Protein AF-A0A484Y6I0-F1 (afdb_monomer_lite)

Organism: Escherichia coli (NCBI:txid562)

Structure (mmCIF, N/CA/C/O backbone):
data_AF-A0A484Y6I0-F1
#
_entry.id   AF-A0A484Y6I0-F1
#
loop_
_atom_site.group_PDB
_atom_site.id
_atom_site.type_symbol
_atom_site.label_atom_id
_atom_site.label_alt_id
_atom_site.label_comp_id
_atom_site.label_asym_id
_atom_site.label_entity_id
_atom_site.label_seq_id
_atom_site.pdbx_PDB_ins_code
_atom_site.Cartn_x
_atom_site.Cartn_y
_atom_site.Cartn_z
_atom_site.occupancy
_atom_site.B_iso_or_equiv
_atom_site.auth_seq_id
_atom_site.auth_comp_id
_atom_site.auth_asym_id
_atom_site.auth_atom_id
_atom_site.pdbx_PDB_model_num
ATOM 1 N N . MET A 1 1 ? 14.048 34.803 -28.283 1.00 62.44 1 MET A N 1
ATOM 2 C CA . MET A 1 1 ? 13.050 33.739 -28.513 1.00 62.44 1 MET A CA 1
ATOM 3 C C . MET A 1 1 ? 13.494 32.531 -27.714 1.00 62.44 1 MET A C 1
ATOM 5 O O . MET A 1 1 ? 14.665 32.192 -27.847 1.00 62.44 1 MET A O 1
ATOM 9 N N . PRO A 1 2 ? 12.654 31.946 -26.847 1.00 67.56 2 PRO A N 1
ATOM 10 C CA . PRO A 1 2 ? 13.030 30.725 -26.149 1.00 67.56 2 PRO A CA 1
ATOM 11 C C . PRO A 1 2 ? 13.140 29.590 -27.173 1.00 67.56 2 PRO A C 1
ATOM 13 O O . PRO A 1 2 ? 12.281 29.477 -28.046 1.00 67.56 2 PRO A O 1
ATOM 16 N N . CYS A 1 3 ? 14.200 28.789 -27.093 1.00 72.06 3 CYS A N 1
ATOM 17 C CA . CYS A 1 3 ? 14.335 27.554 -27.857 1.00 72.06 3 CYS A CA 1
ATOM 18 C C . CYS A 1 3 ? 14.301 26.363 -26.896 1.00 72.06 3 CYS A C 1
ATOM 20 O O . CYS A 1 3 ? 14.936 26.380 -25.840 1.00 72.06 3 CYS A O 1
ATOM 22 N N . THR A 1 4 ? 13.530 25.344 -27.257 1.00 75.31 4 THR A N 1
ATOM 23 C CA . THR A 1 4 ? 13.465 24.082 -26.523 1.00 75.31 4 THR A CA 1
ATOM 24 C C . THR A 1 4 ? 14.716 23.276 -26.860 1.00 75.31 4 THR A C 1
ATOM 26 O O . THR A 1 4 ? 14.942 22.944 -28.020 1.00 75.31 4 THR A O 1
ATOM 29 N N . LEU A 1 5 ? 15.566 23.026 -25.862 1.00 79.12 5 LEU A N 1
ATOM 30 C CA . LEU A 1 5 ? 16.820 22.276 -26.029 1.00 79.12 5 LEU A CA 1
ATOM 31 C C . LEU A 1 5 ? 16.624 20.763 -25.899 1.00 79.12 5 LEU A C 1
ATOM 33 O O . LEU A 1 5 ? 17.369 19.999 -26.504 1.00 79.12 5 LEU A O 1
ATOM 37 N N . PHE A 1 6 ? 15.626 20.345 -25.121 1.00 70.81 6 PHE A N 1
ATOM 38 C CA . PHE A 1 6 ? 15.270 18.949 -24.913 1.00 70.81 6 PHE A CA 1
ATOM 39 C C . PHE A 1 6 ? 13.754 18.814 -24.881 1.00 70.81 6 PHE A C 1
ATOM 41 O O . PHE A 1 6 ? 13.066 19.596 -24.224 1.00 70.81 6 PHE A O 1
ATOM 48 N N . GLU A 1 7 ? 13.266 17.811 -25.590 1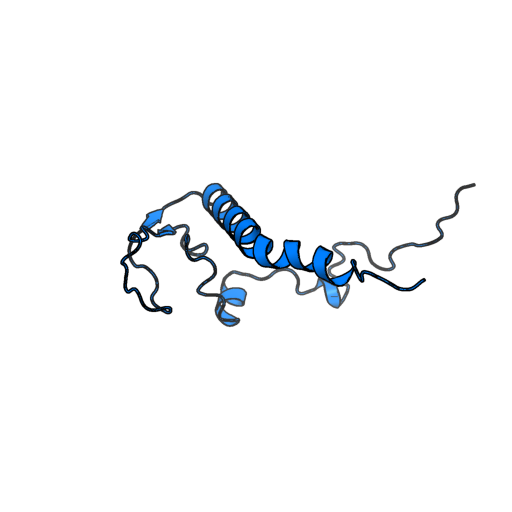.00 68.56 7 GLU A N 1
ATOM 49 C CA . GLU A 1 7 ? 11.868 17.422 -25.696 1.00 68.56 7 GLU A CA 1
ATOM 50 C C . GLU A 1 7 ? 11.816 15.909 -25.497 1.00 68.56 7 GLU A C 1
ATOM 52 O O . GLU A 1 7 ? 12.677 15.179 -25.995 1.00 68.56 7 GLU A O 1
ATOM 57 N N . THR A 1 8 ? 10.854 15.436 -24.712 1.00 67.75 8 THR A N 1
ATOM 58 C CA . THR A 1 8 ? 10.612 14.003 -24.553 1.00 67.75 8 THR A CA 1
ATOM 59 C C . THR A 1 8 ? 10.068 13.449 -25.864 1.00 67.75 8 THR A C 1
ATOM 61 O O . THR A 1 8 ? 9.071 13.950 -26.372 1.00 67.75 8 THR A O 1
ATOM 64 N N . ILE A 1 9 ? 10.734 12.425 -26.405 1.00 70.50 9 ILE A N 1
ATOM 65 C CA . ILE A 1 9 ? 10.387 11.815 -27.701 1.00 70.50 9 ILE A CA 1
ATOM 66 C C . ILE A 1 9 ? 8.988 11.185 -27.654 1.00 70.50 9 ILE A C 1
ATOM 68 O O . ILE A 1 9 ? 8.257 11.229 -28.639 1.00 70.50 9 ILE A O 1
ATOM 72 N N . THR A 1 10 ? 8.611 10.638 -26.501 1.00 68.56 10 THR A N 1
ATOM 73 C CA . THR A 1 10 ? 7.283 10.094 -26.222 1.00 68.56 10 THR A CA 1
ATOM 74 C C . THR A 1 10 ? 6.637 10.883 -25.090 1.00 68.56 10 THR A C 1
ATOM 76 O O . THR A 1 10 ? 7.304 11.339 -24.154 1.00 68.56 10 THR A O 1
ATOM 79 N N . LEU A 1 11 ? 5.329 11.103 -25.202 1.00 73.69 11 LEU A N 1
ATOM 80 C CA . LEU A 1 11 ? 4.543 11.723 -24.141 1.00 73.69 11 LEU A CA 1
ATOM 81 C C . LEU A 1 11 ? 4.411 10.737 -22.981 1.00 73.69 11 LEU A C 1
ATOM 83 O O . LEU A 1 11 ? 4.253 9.541 -23.195 1.00 73.69 11 LEU A O 1
ATOM 87 N N . PHE A 1 12 ? 4.445 11.243 -21.751 1.00 67.94 12 PHE A N 1
ATOM 88 C CA . PHE A 1 12 ? 4.052 10.450 -20.590 1.00 67.94 12 PHE A CA 1
ATOM 89 C C . PHE A 1 12 ? 2.609 9.962 -20.812 1.00 67.94 12 PHE A C 1
ATOM 91 O O . PHE A 1 12 ? 1.761 10.801 -21.121 1.00 67.94 12 PHE A O 1
ATOM 98 N N . ASP A 1 13 ? 2.357 8.652 -20.675 1.00 66.94 13 ASP A N 1
ATOM 99 C CA . ASP A 1 13 ? 1.068 7.977 -20.956 1.00 66.94 13 ASP A CA 1
ATOM 100 C C . ASP A 1 13 ? 0.787 7.637 -22.443 1.00 66.94 13 ASP A C 1
ATOM 102 O O . ASP A 1 13 ? -0.353 7.422 -22.858 1.00 66.94 13 ASP A O 1
ATOM 106 N N . ASP A 1 14 ? 1.824 7.580 -23.288 1.00 78.38 14 ASP A N 1
ATOM 107 C CA . ASP A 1 14 ? 1.695 7.072 -24.659 1.00 78.38 14 ASP A CA 1
ATOM 108 C C . ASP A 1 14 ? 1.660 5.531 -24.691 1.00 78.38 14 ASP A C 1
ATOM 110 O O . ASP A 1 14 ? 2.682 4.864 -24.837 1.00 78.38 14 ASP A O 1
ATOM 114 N N . PHE A 1 15 ? 0.458 4.954 -24.620 1.00 73.12 15 PHE A N 1
ATOM 115 C CA . PHE A 1 15 ? 0.220 3.504 -24.724 1.00 73.12 15 PHE A CA 1
ATOM 116 C C . PHE A 1 15 ? 0.752 2.853 -26.017 1.00 73.12 15 PHE A C 1
ATOM 118 O O . PHE A 1 15 ? 0.750 1.627 -26.125 1.00 73.12 15 PHE A O 1
ATOM 125 N N . SER A 1 16 ? 1.179 3.628 -27.024 1.00 79.12 16 SER A N 1
ATOM 126 C CA . SER A 1 16 ? 1.817 3.079 -28.226 1.00 79.12 16 SER A CA 1
ATOM 127 C C . SER A 1 16 ? 3.315 2.809 -28.053 1.00 79.12 16 SER A C 1
ATOM 129 O O . SER A 1 16 ? 3.874 2.043 -28.837 1.00 79.12 16 SER A O 1
ATOM 131 N N . ALA A 1 17 ? 3.954 3.365 -27.021 1.00 80.06 17 ALA A N 1
ATOM 132 C CA . ALA A 1 17 ? 5.356 3.111 -26.714 1.00 80.06 17 ALA A CA 1
ATOM 133 C C . ALA A 1 17 ? 5.538 1.749 -26.024 1.00 80.06 17 ALA A C 1
ATOM 135 O O . ALA A 1 17 ? 4.852 1.443 -25.049 1.00 80.06 17 ALA A O 1
ATOM 136 N N . ASP A 1 18 ? 6.483 0.939 -26.512 1.00 76.44 18 ASP A N 1
ATOM 137 C CA . ASP A 1 18 ? 6.730 -0.434 -26.036 1.00 76.44 18 ASP A CA 1
ATOM 138 C C . ASP A 1 18 ? 6.953 -0.528 -24.513 1.00 76.44 18 ASP A C 1
ATOM 140 O O . ASP A 1 18 ? 6.565 -1.512 -23.883 1.00 76.44 18 ASP A O 1
ATOM 144 N N . ASP A 1 19 ? 7.560 0.491 -23.903 1.00 77.25 19 ASP A N 1
ATOM 145 C CA . ASP A 1 19 ? 7.850 0.564 -22.467 1.00 77.25 19 ASP A CA 1
ATOM 146 C C . ASP A 1 19 ? 6.672 1.063 -21.609 1.00 77.25 19 ASP A C 1
ATOM 148 O O . ASP A 1 19 ? 6.713 0.920 -20.387 1.00 77.25 19 ASP A O 1
ATOM 152 N N . MET A 1 20 ? 5.606 1.587 -22.224 1.00 78.56 20 MET A N 1
ATOM 153 C CA . MET A 1 20 ? 4.399 2.089 -21.546 1.00 78.56 20 MET A CA 1
ATOM 154 C C . MET A 1 20 ? 3.154 1.206 -21.759 1.00 78.56 20 MET A C 1
ATOM 156 O O . MET A 1 20 ? 2.090 1.503 -21.226 1.00 78.56 20 MET A O 1
ATOM 160 N N . GLN A 1 21 ? 3.279 0.084 -22.478 1.00 75.31 21 GLN A N 1
ATOM 161 C CA . GLN A 1 21 ? 2.171 -0.839 -22.789 1.00 75.31 21 GLN A CA 1
ATOM 162 C C . GLN A 1 21 ? 1.758 -1.782 -21.646 1.00 75.31 21 GLN A C 1
ATOM 164 O O . GLN A 1 21 ? 0.672 -2.353 -21.692 1.00 75.31 21 GLN A O 1
ATOM 169 N N . TYR A 1 22 ? 2.613 -1.974 -20.639 1.00 71.81 22 TYR A N 1
ATOM 170 C CA . TYR A 1 22 ? 2.428 -2.996 -19.594 1.00 71.81 22 TYR A CA 1
ATOM 171 C C . TYR A 1 22 ? 2.425 -2.406 -18.175 1.00 71.81 22 TYR A C 1
ATOM 173 O O . TYR A 1 22 ? 2.784 -3.085 -17.214 1.00 7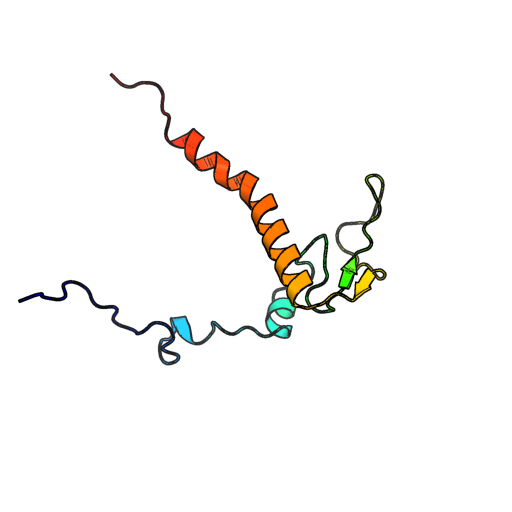1.81 22 TYR A O 1
ATOM 181 N N . GLY A 1 23 ? 2.074 -1.121 -18.042 1.00 68.94 23 GLY A N 1
ATOM 182 C CA . GLY A 1 23 ? 2.044 -0.425 -16.750 1.00 68.94 23 GLY A CA 1
ATOM 183 C C . GLY A 1 23 ? 0.857 -0.807 -15.861 1.00 68.94 23 GLY A C 1
ATOM 184 O O . GLY A 1 23 ? 0.977 -0.773 -14.635 1.00 68.94 23 GLY A O 1
ATOM 185 N N . ASP A 1 24 ? -0.257 -1.212 -16.471 1.00 74.69 24 ASP A N 1
ATOM 186 C CA . ASP A 1 24 ? -1.483 -1.574 -15.765 1.00 74.69 24 ASP A CA 1
ATOM 187 C C . ASP A 1 24 ? -1.468 -3.067 -15.419 1.00 74.69 24 ASP A C 1
ATOM 189 O O . ASP A 1 24 ? -1.676 -3.923 -16.276 1.00 74.69 24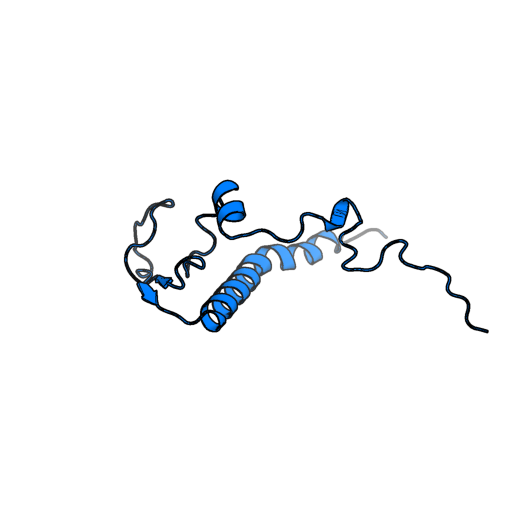 ASP A O 1
ATOM 193 N N . MET A 1 25 ? -1.205 -3.376 -14.150 1.00 82.12 25 MET A N 1
ATOM 194 C CA . MET A 1 25 ? -1.328 -4.726 -13.599 1.00 82.12 25 MET A CA 1
ATOM 195 C C . MET A 1 25 ? -2.640 -4.856 -12.830 1.00 82.12 25 MET A C 1
ATOM 197 O O . MET A 1 25 ? -2.955 -4.025 -11.970 1.00 82.12 25 MET A O 1
ATOM 201 N N . GLU A 1 26 ? -3.385 -5.923 -13.097 1.00 85.62 26 GLU A N 1
ATOM 202 C CA . GLU A 1 26 ? -4.555 -6.289 -12.307 1.00 85.62 26 GLU A CA 1
ATOM 203 C C . GLU A 1 26 ? -4.147 -7.110 -11.076 1.00 85.62 26 GLU A C 1
ATOM 205 O O . GLU A 1 26 ? -3.042 -7.642 -10.970 1.00 85.62 26 GLU A O 1
ATOM 210 N N . GLU A 1 27 ? -5.072 -7.261 -10.126 1.00 85.88 27 GLU A N 1
ATOM 211 C CA . GLU A 1 27 ? -4.883 -8.070 -8.915 1.00 85.88 27 GLU A CA 1
ATOM 212 C C . GLU A 1 27 ? -4.291 -9.461 -9.208 1.00 85.88 27 GLU A C 1
ATOM 214 O O . GLU A 1 27 ? -3.377 -9.921 -8.518 1.00 85.88 27 GLU A O 1
ATOM 219 N N . GLN A 1 28 ? -4.779 -10.111 -10.266 1.00 87.56 28 GLN A N 1
ATOM 220 C CA . GLN A 1 28 ? -4.355 -11.452 -10.649 1.00 87.56 28 GLN A CA 1
ATOM 221 C C . GLN A 1 28 ? -2.892 -11.507 -11.109 1.00 87.56 28 GLN A C 1
ATOM 223 O O . GLN A 1 28 ? -2.225 -12.519 -10.866 1.00 87.56 28 GLN A O 1
ATOM 228 N N . ASP A 1 29 ? -2.387 -10.433 -11.717 1.00 89.19 29 ASP A N 1
ATOM 229 C CA . ASP A 1 29 ? -1.000 -10.333 -12.165 1.00 89.19 29 ASP A CA 1
ATOM 230 C C . ASP A 1 29 ? -0.064 -10.293 -10.957 1.00 89.19 29 ASP A C 1
ATOM 232 O O . ASP A 1 29 ? 0.887 -11.073 -10.886 1.00 89.19 29 ASP A O 1
ATOM 236 N N . PHE A 1 30 ? -0.393 -9.496 -9.937 1.00 85.94 30 PHE A N 1
ATOM 237 C CA . PHE A 1 30 ? 0.373 -9.459 -8.688 1.00 85.94 30 PHE A CA 1
ATOM 238 C C . PHE A 1 30 ? 0.407 -10.826 -7.992 1.00 85.94 30 PHE A C 1
ATOM 240 O O . PHE A 1 30 ? 1.469 -11.284 -7.562 1.00 85.94 30 PHE A O 1
ATOM 247 N N . LEU A 1 31 ? -0.733 -11.521 -7.934 1.00 87.12 31 LEU A N 1
ATOM 248 C CA . LEU A 1 31 ? -0.797 -12.871 -7.371 1.00 87.12 31 LEU A CA 1
ATOM 249 C C . LEU A 1 31 ? 0.044 -13.868 -8.180 1.00 87.12 31 LEU A C 1
ATOM 251 O O . LEU A 1 31 ? 0.716 -14.716 -7.594 1.00 87.12 31 LEU A O 1
ATOM 255 N N . SER A 1 32 ? 0.050 -13.753 -9.511 1.00 88.75 32 SER A N 1
ATOM 256 C CA . SER A 1 32 ? 0.861 -14.607 -10.390 1.00 88.75 32 SER A CA 1
ATOM 257 C C . SER A 1 32 ? 2.369 -14.401 -10.195 1.00 88.75 32 SER A C 1
ATOM 259 O O . SER A 1 32 ? 3.140 -15.354 -10.304 1.00 88.75 32 SER A O 1
ATOM 261 N N . LEU A 1 33 ? 2.778 -13.185 -9.815 1.00 87.94 33 LEU A N 1
ATOM 262 C CA . LEU A 1 33 ? 4.151 -12.834 -9.438 1.00 87.94 33 LEU A CA 1
ATOM 263 C C . LEU A 1 33 ? 4.523 -13.300 -8.019 1.00 87.94 33 LEU A C 1
ATOM 265 O O . LEU A 1 33 ? 5.654 -13.096 -7.580 1.00 87.94 33 LEU A O 1
ATOM 269 N N . GLY A 1 34 ? 3.592 -13.927 -7.294 1.00 85.69 34 GLY A N 1
ATOM 270 C CA . GLY A 1 34 ? 3.801 -14.394 -5.925 1.00 85.69 34 GLY A CA 1
ATOM 271 C C . GLY A 1 34 ? 3.676 -13.296 -4.867 1.00 85.69 34 GLY A C 1
ATOM 272 O O . GLY A 1 34 ? 4.069 -13.513 -3.722 1.00 85.69 34 GLY A O 1
ATOM 273 N N . LEU A 1 35 ? 3.115 -12.132 -5.212 1.00 85.06 35 LEU A N 1
ATOM 274 C CA . LEU A 1 35 ? 2.932 -11.000 -4.297 1.00 85.06 35 LEU A CA 1
ATOM 275 C C . LEU A 1 35 ? 1.666 -11.160 -3.443 1.00 85.06 35 LEU A C 1
ATOM 277 O O . LEU A 1 35 ? 0.844 -10.261 -3.347 1.00 85.06 35 LEU A O 1
ATOM 281 N N . SER A 1 36 ? 1.498 -12.318 -2.808 1.00 83.12 36 SER A N 1
ATOM 282 C CA . SER A 1 36 ? 0.343 -12.602 -1.947 1.00 83.12 36 SER A CA 1
ATOM 283 C C . SER A 1 36 ? 0.482 -12.057 -0.520 1.00 83.12 36 SER A C 1
ATOM 285 O O . SER A 1 36 ? -0.515 -11.951 0.187 1.00 83.12 36 SER A O 1
ATOM 287 N N . ASP A 1 37 ? 1.706 -11.743 -0.085 1.00 82.62 37 ASP A N 1
ATOM 288 C CA . ASP A 1 37 ? 2.019 -11.197 1.242 1.00 82.62 37 ASP A CA 1
ATOM 289 C C . ASP A 1 37 ? 2.722 -9.841 1.095 1.00 82.62 37 ASP A C 1
ATOM 291 O O . ASP A 1 37 ? 3.936 -9.757 0.915 1.00 82.62 37 ASP A O 1
ATOM 295 N N . ILE A 1 38 ? 1.922 -8.773 1.065 1.00 87.12 38 ILE A N 1
ATOM 296 C CA . ILE A 1 38 ? 2.377 -7.410 0.737 1.00 87.12 38 ILE A CA 1
ATOM 297 C C . ILE A 1 38 ? 2.673 -6.591 1.998 1.00 87.12 38 ILE A C 1
ATOM 299 O O . ILE A 1 38 ? 3.526 -5.705 1.990 1.00 87.12 38 ILE A O 1
ATOM 303 N N . SER A 1 39 ? 1.945 -6.853 3.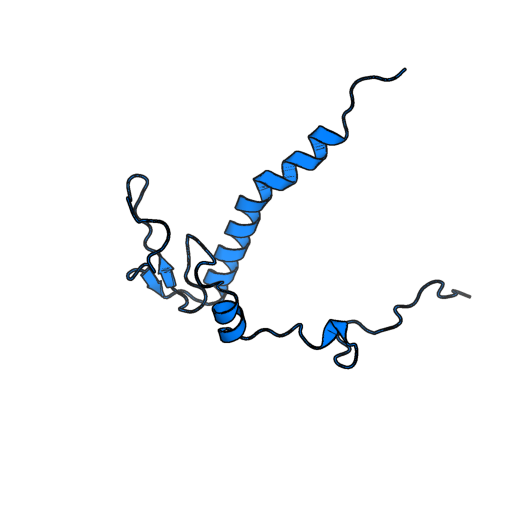080 1.00 89.00 39 SER A N 1
ATOM 304 C CA . SER A 1 39 ? 1.978 -6.058 4.302 1.00 89.00 39 SER A CA 1
ATOM 305 C C . SER A 1 39 ? 1.807 -6.958 5.506 1.00 89.00 39 SER A C 1
ATOM 307 O O . SER A 1 39 ? 0.913 -7.801 5.543 1.00 89.00 39 SER A O 1
ATOM 309 N N . ALA A 1 40 ? 2.588 -6.697 6.554 1.00 88.00 40 ALA A N 1
ATOM 310 C CA . ALA A 1 40 ? 2.406 -7.400 7.813 1.00 88.00 40 ALA A CA 1
ATOM 311 C C . ALA A 1 40 ? 1.093 -6.985 8.504 1.00 88.00 40 ALA A C 1
ATOM 313 O O . ALA A 1 40 ? 0.603 -7.689 9.382 1.00 88.00 40 ALA A O 1
ATOM 314 N N . LYS A 1 41 ? 0.517 -5.827 8.155 1.00 89.62 41 LYS A N 1
ATOM 315 C CA . LYS A 1 41 ? -0.594 -5.191 8.883 1.00 89.62 41 LYS A CA 1
ATOM 316 C C . LYS A 1 41 ? -1.950 -5.359 8.202 1.00 89.62 41 LYS A C 1
ATOM 318 O O . LYS A 1 41 ? -2.965 -5.392 8.904 1.00 89.62 41 LYS A O 1
ATOM 323 N N . VAL A 1 42 ? -1.988 -5.416 6.872 1.00 91.38 42 VAL A N 1
ATOM 324 C CA . VAL A 1 42 ? -3.229 -5.462 6.085 1.00 91.38 42 VAL A CA 1
ATOM 325 C C . VAL A 1 42 ? -3.141 -6.448 4.920 1.00 91.38 42 VAL A C 1
ATOM 327 O O . VAL A 1 42 ? -2.091 -6.633 4.319 1.00 91.38 42 VAL A O 1
ATOM 330 N N . ASP A 1 43 ? -4.281 -7.032 4.572 1.00 90.69 43 ASP A N 1
ATOM 331 C CA . ASP A 1 43 ? -4.541 -7.733 3.318 1.00 90.69 43 ASP A CA 1
ATOM 332 C C . ASP A 1 43 ? -5.178 -6.736 2.329 1.00 90.69 43 ASP A C 1
ATOM 334 O O . ASP A 1 43 ? -6.344 -6.357 2.525 1.00 90.69 43 ASP A O 1
ATOM 338 N N . PRO A 1 44 ? -4.450 -6.265 1.301 1.00 92.00 44 PRO A N 1
ATOM 339 C CA . PRO A 1 44 ? -4.980 -5.292 0.350 1.00 92.00 44 PRO A CA 1
ATOM 340 C C . PRO A 1 44 ? -6.021 -5.885 -0.603 1.00 92.00 44 PRO A C 1
ATOM 342 O O . PRO A 1 44 ? -6.932 -5.169 -1.012 1.00 92.00 44 PRO A O 1
ATOM 345 N N . TYR A 1 45 ? -5.942 -7.184 -0.895 1.00 90.88 45 TYR A N 1
ATOM 346 C CA . TYR A 1 45 ? -6.879 -7.885 -1.775 1.00 90.88 45 TYR A CA 1
ATOM 347 C C . TYR A 1 45 ? -8.250 -8.042 -1.120 1.00 90.88 45 TYR A C 1
ATOM 349 O O . TYR A 1 45 ? -9.300 -7.901 -1.744 1.00 90.88 45 TYR A O 1
ATOM 357 N N . ARG A 1 46 ? -8.258 -8.286 0.194 1.00 90.56 46 ARG A N 1
ATOM 358 C CA . ARG A 1 46 ? -9.494 -8.513 0.958 1.00 90.56 46 ARG A CA 1
ATOM 359 C C . ARG A 1 46 ? -9.976 -7.280 1.721 1.00 90.56 46 ARG A C 1
ATOM 361 O O . ARG A 1 46 ? -11.071 -7.317 2.288 1.00 90.56 46 ARG A O 1
ATOM 368 N N . LEU A 1 47 ? -9.188 -6.201 1.734 1.00 93.56 47 LEU A N 1
ATOM 369 C CA . LEU A 1 47 ? -9.392 -5.006 2.562 1.00 93.56 47 LEU A CA 1
ATOM 370 C C . LEU A 1 47 ? -9.599 -5.368 4.038 1.00 93.56 47 LEU A C 1
ATOM 372 O O . LEU A 1 47 ? -10.547 -4.921 4.693 1.00 93.56 47 LEU A O 1
ATOM 376 N N . ILE A 1 48 ? -8.713 -6.218 4.554 1.00 91.44 48 ILE A N 1
ATOM 377 C CA . ILE A 1 48 ? -8.741 -6.685 5.939 1.00 91.44 48 ILE A CA 1
ATOM 378 C C . ILE A 1 48 ? -7.512 -6.158 6.661 1.00 91.44 48 ILE A C 1
ATOM 380 O O . ILE A 1 48 ? -6.388 -6.361 6.227 1.00 91.44 48 ILE A O 1
ATOM 384 N N . LYS A 1 49 ? -7.711 -5.532 7.815 1.00 91.38 49 LYS A N 1
ATOM 385 C CA . LYS A 1 49 ? -6.634 -5.243 8.758 1.00 91.38 49 LYS A CA 1
ATOM 386 C C . LYS A 1 49 ? -6.475 -6.407 9.710 1.00 91.38 49 LYS A C 1
ATOM 388 O O . LYS A 1 49 ? -7.432 -6.780 10.394 1.00 91.38 49 LYS A O 1
ATOM 393 N N . TYR A 1 50 ? -5.279 -6.972 9.767 1.00 86.44 50 TYR A N 1
ATOM 394 C CA . TYR A 1 50 ? -5.014 -8.110 10.626 1.00 86.44 50 TYR A CA 1
ATOM 395 C C . TYR A 1 50 ? -5.101 -7.698 12.091 1.00 86.44 50 TYR A C 1
ATOM 397 O O . TYR A 1 50 ? -4.558 -6.673 12.514 1.00 86.44 50 TYR A O 1
ATOM 405 N N . HIS A 1 51 ? -5.766 -8.526 12.888 1.00 77.81 51 HIS A N 1
ATOM 406 C CA . HIS A 1 51 ? -5.684 -8.430 14.337 1.00 77.81 51 HIS A CA 1
ATOM 407 C C . HIS A 1 51 ? -4.373 -9.101 14.763 1.00 77.81 51 HIS A C 1
ATOM 409 O O . HIS A 1 51 ? -4.355 -10.256 15.183 1.00 77.81 51 HIS A O 1
ATOM 415 N N . PHE A 1 52 ? -3.2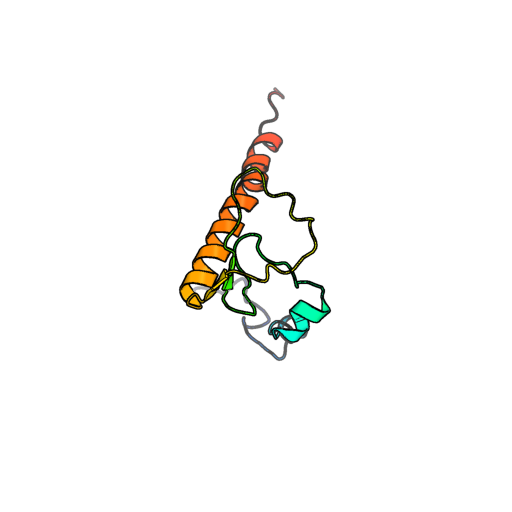51 -8.413 14.534 1.00 63.94 52 PHE A N 1
ATOM 416 C CA . PHE A 1 52 ? -1.924 -8.875 14.945 1.00 63.94 52 PHE A CA 1
ATOM 417 C C . PHE A 1 52 ? -1.961 -9.271 16.427 1.00 63.94 52 PHE A C 1
ATOM 419 O O . PHE A 1 52 ? -2.500 -8.497 17.227 1.00 63.94 52 PHE A O 1
ATOM 426 N N . PRO A 1 53 ? -1.373 -10.398 16.860 1.00 56.12 53 PRO A N 1
ATOM 427 C CA . PRO A 1 53 ? -1.163 -10.586 18.280 1.00 56.12 53 PRO A CA 1
ATOM 428 C C . PRO A 1 53 ? 0.108 -9.820 18.662 1.00 56.12 53 PRO A C 1
ATOM 430 O O . PRO A 1 53 ? 1.007 -9.621 17.846 1.00 56.12 53 PRO A O 1
ATOM 433 N N . GLY A 1 54 ? 0.158 -9.343 19.903 1.00 46.00 54 GLY A N 1
ATOM 434 C CA . GLY A 1 54 ? 1.303 -8.623 20.454 1.00 46.00 54 GLY A CA 1
ATOM 435 C C . GLY A 1 54 ? 2.617 -9.435 20.451 1.00 46.00 54 GLY A C 1
ATOM 436 O O . GLY A 1 54 ? 2.681 -10.515 19.863 1.00 46.00 54 GLY A O 1
ATOM 437 N N . PRO A 1 55 ? 3.668 -8.938 21.129 1.00 41.84 55 PRO A N 1
ATOM 438 C CA . PRO A 1 55 ? 5.089 -9.307 20.955 1.00 41.84 55 PRO A CA 1
ATOM 439 C C . PRO A 1 55 ? 5.499 -10.780 21.211 1.00 41.84 55 PRO A C 1
ATOM 441 O O . PRO A 1 55 ? 6.682 -11.091 21.282 1.00 41.84 55 PRO A O 1
ATOM 444 N N . ASN A 1 56 ? 4.552 -11.704 21.328 1.00 43.12 56 ASN A N 1
ATOM 445 C CA . ASN A 1 56 ? 4.730 -13.111 21.666 1.00 43.12 56 ASN A CA 1
ATOM 446 C C . ASN A 1 56 ? 3.922 -14.052 20.740 1.00 43.12 56 ASN A C 1
ATOM 448 O O . ASN A 1 56 ? 3.665 -15.202 21.089 1.00 43.12 56 ASN A O 1
ATOM 452 N N . SER A 1 57 ? 3.542 -13.586 19.545 1.00 49.50 57 SER A N 1
ATOM 453 C CA . SER A 1 57 ? 2.907 -14.419 18.519 1.00 49.50 57 SER A CA 1
ATOM 454 C C . SER A 1 57 ? 3.918 -15.235 17.712 1.00 49.50 57 SER A C 1
ATOM 456 O O . SER A 1 57 ? 4.644 -14.699 16.877 1.00 49.50 57 SER A O 1
ATOM 458 N N . THR A 1 58 ? 3.912 -16.552 17.892 1.00 49.78 58 THR A N 1
ATOM 459 C CA . THR A 1 58 ? 4.542 -17.518 16.984 1.00 49.78 58 THR A CA 1
ATOM 460 C C . THR A 1 58 ? 3.602 -17.812 15.813 1.00 49.78 58 THR A C 1
ATOM 462 O O . THR A 1 58 ? 2.997 -18.883 15.762 1.00 49.78 58 THR A O 1
ATOM 465 N N . TYR A 1 59 ? 3.422 -16.871 14.886 1.00 49.12 59 TYR A N 1
ATOM 466 C CA . TYR A 1 59 ? 2.792 -17.185 13.601 1.00 49.12 59 TYR A CA 1
ATOM 467 C C . TYR A 1 59 ? 3.875 -17.196 12.529 1.00 49.12 59 TYR A C 1
ATOM 469 O O . TYR A 1 59 ? 4.524 -16.186 12.271 1.00 49.12 59 TYR A O 1
ATOM 477 N N . GLY A 1 60 ? 4.138 -18.398 12.010 1.00 46.19 60 GLY A N 1
ATOM 478 C CA . GLY A 1 60 ? 5.143 -18.648 10.987 1.00 46.19 60 GLY A CA 1
ATOM 479 C C . GLY A 1 60 ? 4.866 -17.832 9.729 1.00 46.19 60 GLY A C 1
ATOM 480 O O . GLY A 1 60 ? 3.714 -17.567 9.393 1.00 46.19 60 GLY A O 1
ATOM 481 N N . ALA A 1 61 ? 5.949 -17.461 9.057 1.00 47.31 61 ALA A N 1
ATOM 482 C CA . ALA A 1 61 ? 6.056 -16.494 7.969 1.00 47.31 61 ALA A CA 1
ATOM 483 C C . ALA A 1 61 ? 5.272 -16.799 6.667 1.00 47.31 61 ALA A C 1
ATOM 485 O O . ALA A 1 61 ? 5.684 -16.336 5.615 1.00 47.31 61 ALA A O 1
ATOM 486 N N . PHE A 1 62 ? 4.191 -17.593 6.691 1.00 46.97 62 PHE A N 1
ATOM 487 C CA . PHE A 1 62 ? 3.519 -18.081 5.473 1.00 46.97 62 PHE A CA 1
ATOM 488 C C . PHE A 1 62 ? 2.005 -18.345 5.596 1.00 46.97 62 PHE A C 1
ATOM 490 O O . PHE A 1 62 ? 1.426 -18.971 4.709 1.00 46.97 62 PHE A O 1
ATOM 497 N N . SER A 1 63 ? 1.335 -17.914 6.668 1.00 52.94 63 SER A N 1
ATOM 498 C CA . SER A 1 63 ? -0.096 -18.206 6.855 1.00 52.94 63 SER A CA 1
ATOM 499 C C . SER A 1 63 ? -0.952 -16.946 6.751 1.00 52.94 63 SER A C 1
ATOM 501 O O . SER A 1 63 ? -0.800 -16.039 7.566 1.00 52.94 63 SER A O 1
ATOM 503 N N . VAL A 1 64 ? -1.899 -16.936 5.802 1.00 52.91 64 VAL A N 1
ATOM 504 C CA . VAL A 1 64 ? -2.923 -15.886 5.652 1.00 52.91 64 VAL A CA 1
ATOM 505 C C . VAL A 1 64 ? -3.677 -15.742 6.978 1.00 52.91 64 VAL A C 1
ATOM 507 O O . VAL A 1 64 ? -4.342 -16.697 7.399 1.00 52.91 64 VAL A O 1
ATOM 510 N N . PRO A 1 65 ? -3.611 -14.588 7.662 1.00 56.06 65 PRO A N 1
ATOM 511 C CA . PRO A 1 65 ? -4.366 -14.387 8.886 1.00 56.06 65 PRO A CA 1
ATOM 512 C C . PRO A 1 65 ? -5.863 -14.506 8.578 1.00 56.06 65 PRO A C 1
ATOM 514 O O . PRO A 1 65 ? -6.439 -13.750 7.794 1.00 56.06 65 PRO A O 1
ATOM 517 N N . THR A 1 66 ? -6.517 -15.494 9.183 1.00 57.25 66 THR A N 1
ATOM 518 C CA . THR A 1 66 ? -7.949 -15.759 8.981 1.00 57.25 66 THR A CA 1
ATOM 519 C C . THR A 1 66 ? -8.849 -14.772 9.723 1.00 57.25 66 THR A C 1
ATOM 521 O O . THR A 1 66 ? -10.047 -14.729 9.453 1.00 57.25 66 THR A O 1
ATOM 524 N N . SER A 1 67 ? -8.289 -13.960 10.625 1.00 70.75 67 SER A N 1
ATOM 525 C CA . SER A 1 67 ? -9.025 -13.011 11.460 1.00 70.75 67 SER A CA 1
ATOM 526 C C . SER A 1 67 ? -8.517 -11.583 11.280 1.00 70.75 67 SER A C 1
ATOM 528 O O . SER A 1 67 ? -7.318 -11.306 11.363 1.00 70.75 67 SER A O 1
ATOM 530 N N . GLY A 1 68 ? -9.452 -10.665 11.063 1.00 80.62 68 GLY A N 1
ATOM 531 C CA . GLY A 1 68 ? -9.180 -9.244 10.934 1.00 80.62 68 GLY A CA 1
ATOM 532 C C . GLY A 1 68 ? -10.457 -8.441 10.723 1.00 80.62 68 GLY A C 1
ATOM 533 O O . GLY A 1 68 ? -11.546 -8.998 10.560 1.00 80.62 68 GLY A O 1
ATOM 534 N N . THR A 1 69 ? -10.316 -7.122 10.738 1.00 90.62 69 THR A N 1
ATOM 535 C CA . THR A 1 69 ? -11.436 -6.187 10.586 1.00 90.62 69 THR A CA 1
ATOM 536 C C . THR A 1 69 ? -11.464 -5.655 9.163 1.00 90.62 69 THR A C 1
ATOM 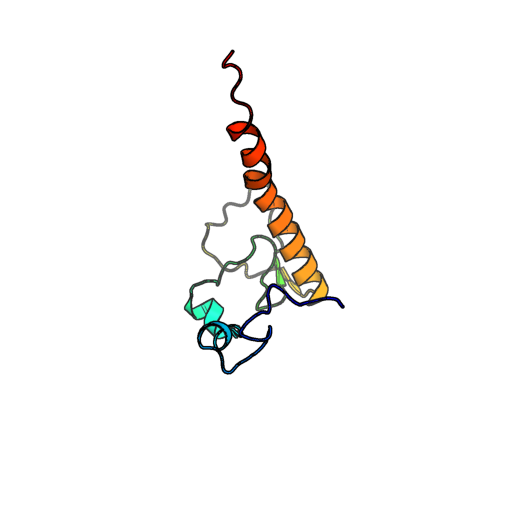538 O O . THR A 1 69 ? -10.424 -5.266 8.633 1.00 90.62 69 THR A O 1
ATOM 541 N N . LYS A 1 70 ? -12.649 -5.612 8.545 1.00 94.38 70 LYS A N 1
ATOM 542 C CA . LYS A 1 70 ? -12.820 -4.977 7.236 1.00 94.38 70 LYS A CA 1
ATOM 543 C C . LYS A 1 70 ? -12.582 -3.472 7.357 1.00 94.38 70 LYS A C 1
ATOM 545 O O . LYS A 1 70 ? -13.169 -2.834 8.229 1.00 94.38 70 LYS A O 1
ATOM 550 N N . ILE A 1 71 ? -11.756 -2.929 6.475 1.00 96.06 71 ILE A N 1
ATOM 551 C CA . ILE A 1 71 ? -11.398 -1.508 6.433 1.00 96.06 71 ILE A CA 1
ATOM 552 C C . ILE A 1 71 ? -11.810 -0.881 5.101 1.00 96.06 71 ILE A C 1
ATOM 554 O O . ILE A 1 71 ? -12.182 -1.581 4.154 1.00 96.06 71 ILE A O 1
ATOM 558 N N . SER A 1 72 ? -11.782 0.449 5.028 1.00 97.56 72 SER A N 1
ATOM 559 C CA . SER A 1 72 ? -11.957 1.144 3.753 1.00 97.56 72 SER A CA 1
ATOM 560 C C . SER A 1 72 ? -10.698 1.025 2.889 1.00 97.56 72 SER A C 1
ATOM 562 O O . SER A 1 72 ? -9.593 0.797 3.384 1.00 97.56 72 SER A O 1
ATOM 564 N N . GLN A 1 73 ? -10.855 1.237 1.582 1.00 96.62 73 GLN A N 1
ATOM 565 C CA . GLN A 1 73 ? -9.724 1.291 0.656 1.00 96.62 73 GLN A CA 1
ATOM 566 C C . GLN A 1 73 ? -8.739 2.411 1.023 1.00 96.62 73 GLN A C 1
ATOM 568 O O . GLN A 1 73 ? -7.533 2.192 1.004 1.00 96.62 73 GLN A O 1
ATOM 573 N N . SER A 1 74 ? -9.243 3.588 1.408 1.00 97.88 74 SER A N 1
ATOM 574 C CA . SER A 1 74 ? -8.394 4.709 1.825 1.00 97.88 74 SER A CA 1
ATOM 575 C C . SER A 1 74 ? -7.561 4.361 3.059 1.00 97.88 74 SER A C 1
ATOM 577 O O . SER A 1 74 ? -6.363 4.611 3.072 1.00 97.88 74 SER A O 1
ATOM 579 N N . GLU A 1 75 ? -8.164 3.709 4.060 1.00 97.69 75 GLU A N 1
ATOM 580 C CA . GLU A 1 75 ? -7.445 3.271 5.260 1.00 97.69 75 GLU A CA 1
ATOM 581 C C . GLU A 1 75 ? -6.374 2.225 4.916 1.00 97.69 75 GLU A C 1
ATOM 583 O O . GLU A 1 75 ? -5.273 2.266 5.461 1.00 97.69 75 GLU A O 1
ATOM 588 N N . CYS A 1 76 ? -6.662 1.312 3.984 1.00 96.19 76 CYS A N 1
ATOM 589 C CA . CYS A 1 76 ? -5.683 0.339 3.501 1.00 96.19 76 CYS A CA 1
ATOM 590 C C . CYS A 1 76 ? -4.472 1.031 2.856 1.00 96.19 76 CYS A C 1
ATOM 592 O O . CYS A 1 76 ? -3.333 0.741 3.225 1.00 96.19 76 CYS A O 1
ATOM 594 N N . ILE A 1 77 ? -4.716 1.995 1.961 1.00 96.12 77 ILE A N 1
ATOM 595 C CA . ILE A 1 77 ? -3.671 2.785 1.293 1.00 96.12 77 ILE A CA 1
ATOM 596 C C . ILE A 1 77 ? -2.822 3.545 2.316 1.00 96.12 77 ILE A C 1
ATOM 598 O O . ILE A 1 77 ? -1.592 3.503 2.249 1.00 96.12 77 ILE A O 1
ATOM 602 N N . ASP A 1 78 ? -3.462 4.197 3.288 1.00 98.00 78 ASP A N 1
ATOM 603 C CA . ASP A 1 78 ? -2.763 4.946 4.333 1.00 98.00 78 ASP A CA 1
ATOM 604 C C . ASP A 1 78 ? -1.832 4.038 5.150 1.00 98.00 78 ASP A C 1
ATOM 606 O O . ASP A 1 78 ? -0.685 4.405 5.431 1.00 98.00 78 ASP A O 1
ATOM 610 N N . ILE A 1 79 ? -2.293 2.831 5.498 1.00 95.94 79 ILE A N 1
ATOM 611 C CA . ILE A 1 79 ? -1.493 1.843 6.231 1.00 95.94 79 ILE A CA 1
ATOM 612 C C . ILE A 1 79 ? -0.301 1.370 5.391 1.00 95.94 79 ILE A C 1
ATOM 614 O O . ILE A 1 79 ? 0.823 1.378 5.902 1.00 95.94 79 ILE A O 1
ATOM 618 N N . LEU A 1 80 ? -0.524 1.001 4.126 1.00 95.19 80 LEU A N 1
ATOM 619 C CA . LEU A 1 80 ? 0.531 0.546 3.214 1.00 95.19 80 LEU A CA 1
ATOM 620 C C . LEU A 1 80 ? 1.611 1.614 3.028 1.00 95.19 80 LEU A C 1
ATOM 622 O O . LEU A 1 80 ? 2.805 1.337 3.153 1.00 95.19 80 LEU A O 1
ATOM 626 N N . PHE A 1 81 ? 1.208 2.863 2.788 1.00 96.44 81 PHE A N 1
ATOM 627 C CA . PHE A 1 81 ? 2.149 3.956 2.564 1.00 96.44 81 PHE A CA 1
ATOM 628 C C . PHE A 1 81 ? 2.934 4.313 3.831 1.00 96.44 81 PHE A C 1
ATOM 630 O O . PHE A 1 81 ? 4.128 4.622 3.767 1.00 96.44 81 PHE A O 1
ATOM 637 N N . ALA A 1 82 ? 2.290 4.250 4.999 1.00 95.81 82 ALA A N 1
ATOM 638 C CA . ALA A 1 82 ? 2.963 4.435 6.278 1.00 95.81 82 ALA A CA 1
ATOM 639 C C . ALA A 1 82 ? 3.980 3.317 6.563 1.00 95.81 82 ALA A C 1
ATOM 641 O O . ALA A 1 82 ? 5.086 3.608 7.019 1.00 95.81 82 ALA A O 1
ATOM 642 N N . GLU A 1 83 ? 3.633 2.059 6.279 1.00 93.81 83 GLU A N 1
ATOM 643 C CA . GLU A 1 83 ? 4.532 0.910 6.434 1.00 93.81 83 GLU A CA 1
ATOM 644 C C . GLU A 1 83 ? 5.733 0.992 5.491 1.00 93.81 83 GLU A C 1
ATOM 646 O O . GLU A 1 83 ? 6.868 0.890 5.954 1.00 93.81 83 GLU A O 1
ATOM 651 N N . MET A 1 84 ? 5.509 1.290 4.210 1.00 93.69 84 MET A N 1
ATOM 652 C CA . MET A 1 84 ? 6.578 1.517 3.236 1.00 93.69 84 MET A CA 1
ATOM 653 C C . MET A 1 84 ? 7.555 2.595 3.721 1.00 93.69 84 MET A C 1
ATOM 655 O O . MET A 1 84 ? 8.765 2.380 3.716 1.00 93.69 84 MET A O 1
ATOM 659 N N . LYS A 1 85 ? 7.045 3.749 4.178 1.00 92.06 85 LYS A N 1
ATOM 660 C CA . LYS A 1 85 ? 7.884 4.831 4.717 1.00 92.06 85 LYS A CA 1
ATOM 661 C C . LYS A 1 85 ? 8.719 4.376 5.904 1.00 92.06 85 LYS A C 1
ATOM 663 O O . LYS A 1 85 ? 9.871 4.778 6.009 1.00 92.06 85 LYS A O 1
ATOM 668 N N . ASP A 1 86 ? 8.140 3.595 6.808 1.00 90.25 86 ASP A N 1
ATOM 669 C CA . ASP A 1 86 ? 8.832 3.119 8.002 1.00 90.25 86 ASP A CA 1
ATOM 670 C C . ASP A 1 86 ? 9.951 2.131 7.651 1.00 90.25 86 ASP A C 1
ATOM 672 O O . ASP A 1 86 ? 11.083 2.306 8.101 1.00 90.25 86 ASP A O 1
ATOM 676 N N . LEU A 1 87 ? 9.673 1.174 6.761 1.00 89.31 87 LEU A N 1
ATOM 677 C CA . LEU A 1 87 ? 10.656 0.207 6.263 1.00 89.31 87 LEU A CA 1
ATOM 678 C C . LEU A 1 87 ? 11.773 0.881 5.452 1.00 89.31 87 LEU A C 1
ATOM 680 O O . LEU A 1 87 ? 12.948 0.537 5.595 1.00 89.31 87 LEU A O 1
ATOM 684 N N . ALA A 1 88 ? 11.433 1.893 4.650 1.00 89.31 88 ALA A N 1
ATOM 685 C CA . ALA A 1 88 ? 12.392 2.644 3.844 1.00 89.31 88 ALA A CA 1
ATOM 686 C C . ALA A 1 88 ? 13.403 3.444 4.687 1.00 89.31 88 ALA A C 1
ATOM 688 O O . ALA A 1 88 ? 14.504 3.721 4.203 1.00 89.31 88 ALA A O 1
ATOM 689 N N . LYS A 1 89 ? 13.089 3.777 5.952 1.00 86.56 89 LYS A N 1
ATOM 690 C CA . LYS A 1 89 ? 14.014 4.509 6.845 1.00 86.56 89 LYS A CA 1
ATOM 691 C C . LYS A 1 89 ? 15.362 3.811 6.997 1.00 86.56 89 LYS A C 1
ATOM 693 O O . LYS A 1 89 ? 16.385 4.484 7.128 1.00 86.56 89 LYS A O 1
ATOM 698 N N . MET A 1 90 ? 15.371 2.476 6.965 1.00 80.44 90 MET A N 1
ATOM 699 C CA . MET A 1 90 ? 16.606 1.693 7.046 1.00 80.44 90 MET A CA 1
ATOM 700 C C . MET A 1 90 ? 17.554 1.993 5.882 1.00 80.44 90 MET A C 1
ATOM 702 O O . MET A 1 90 ? 18.763 1.962 6.070 1.00 80.44 90 MET A O 1
ATOM 706 N N . PHE A 1 91 ? 17.023 2.347 4.711 1.00 74.31 91 PHE A N 1
ATOM 707 C CA . PHE A 1 91 ? 17.802 2.631 3.507 1.00 74.31 91 PHE A CA 1
ATOM 708 C C . PHE A 1 91 ? 18.078 4.126 3.315 1.00 74.31 91 PHE A C 1
ATOM 710 O O . PHE A 1 91 ? 19.102 4.488 2.740 1.00 74.31 91 PHE A O 1
ATOM 717 N N . SER A 1 92 ? 17.231 5.013 3.850 1.00 70.06 92 SER A N 1
ATOM 718 C CA . SER A 1 92 ? 17.437 6.463 3.731 1.00 70.06 92 SER A CA 1
ATOM 719 C C . SER A 1 92 ? 18.642 6.982 4.525 1.00 70.06 92 SER A C 1
ATOM 721 O O . SER A 1 92 ? 19.202 8.016 4.175 1.00 70.06 92 SER A O 1
ATOM 723 N N . PHE A 1 93 ? 19.066 6.283 5.584 1.00 59.69 93 PHE A N 1
ATOM 724 C CA . PHE A 1 93 ? 20.232 6.680 6.387 1.00 59.69 93 PHE A CA 1
ATOM 725 C C . PHE A 1 93 ? 21.586 6.309 5.753 1.00 59.69 93 PHE A C 1
ATOM 727 O O . PHE A 1 93 ? 22.598 6.929 6.082 1.00 59.69 93 PHE A O 1
ATOM 734 N N . PHE A 1 94 ? 21.632 5.343 4.827 1.00 54.62 94 PHE A N 1
ATOM 735 C CA . PHE A 1 94 ? 22.897 4.841 4.269 1.00 54.62 94 PHE A CA 1
ATOM 736 C C . PHE A 1 94 ? 23.578 5.786 3.265 1.00 54.62 94 PHE A C 1
ATOM 738 O O . PHE A 1 94 ? 24.777 5.647 3.036 1.00 54.62 94 PHE A O 1
ATOM 745 N N . TRP A 1 95 ? 22.884 6.790 2.716 1.00 47.09 95 TRP A N 1
ATOM 746 C CA . TRP A 1 95 ? 23.496 7.753 1.784 1.00 47.09 95 TRP A CA 1
ATOM 747 C C . TRP A 1 95 ? 24.519 8.690 2.454 1.00 47.09 95 TRP A C 1
ATOM 749 O O . TRP A 1 95 ? 25.485 9.130 1.826 1.00 47.09 95 TRP A O 1
ATOM 759 N N . THR A 1 96 ? 24.354 8.973 3.750 1.00 47.53 96 THR A N 1
ATOM 760 C CA . THR A 1 96 ? 25.224 9.914 4.475 1.00 47.53 96 THR A CA 1
ATOM 761 C C . THR A 1 96 ? 26.570 9.294 4.854 1.00 47.53 96 THR A C 1
ATOM 763 O O . THR A 1 96 ? 27.563 10.006 4.956 1.00 47.53 96 THR A O 1
ATOM 766 N N . ILE A 1 97 ? 26.643 7.968 5.017 1.00 51.50 97 ILE A N 1
ATOM 767 C CA . ILE A 1 97 ? 27.849 7.292 5.530 1.00 51.50 97 ILE A CA 1
ATOM 768 C C . ILE A 1 97 ? 28.869 6.966 4.426 1.00 51.50 97 ILE A C 1
ATOM 770 O O . ILE A 1 97 ? 30.010 6.636 4.733 1.00 51.50 97 ILE A O 1
ATOM 774 N N . GLN A 1 98 ? 28.490 7.090 3.147 1.00 47.19 98 GLN A N 1
ATOM 775 C CA . GLN A 1 98 ? 29.391 6.861 2.009 1.00 47.19 98 GLN A CA 1
ATOM 776 C C . GLN A 1 98 ? 29.977 8.154 1.408 1.00 47.19 98 GLN A C 1
ATOM 778 O O . GLN A 1 98 ? 30.905 8.076 0.611 1.00 47.19 98 GLN A O 1
ATOM 783 N N . ASN A 1 99 ? 29.491 9.337 1.820 1.00 50.47 99 ASN A N 1
ATOM 784 C CA . ASN A 1 99 ? 29.958 10.642 1.316 1.00 50.47 99 ASN A CA 1
ATOM 785 C C . ASN A 1 99 ? 30.772 11.469 2.324 1.00 50.47 99 ASN A C 1
ATOM 787 O O . ASN A 1 99 ? 31.274 12.535 1.978 1.00 50.47 99 ASN A O 1
ATOM 791 N N . THR A 1 100 ? 30.962 10.993 3.554 1.00 51.59 100 THR A N 1
ATOM 792 C CA . THR A 1 100 ? 31.968 11.557 4.461 1.00 51.59 100 THR A CA 1
ATOM 793 C C . THR A 1 100 ? 33.161 10.621 4.517 1.00 51.59 100 THR A C 1
ATOM 795 O O . THR A 1 100 ? 33.320 9.863 5.469 1.00 51.59 100 THR A O 1
ATOM 798 N N . HIS A 1 101 ? 33.998 10.673 3.481 1.00 47.09 101 HIS A N 1
ATOM 799 C CA . HIS A 1 101 ? 35.399 10.300 3.625 1.00 47.09 101 HIS A CA 1
ATOM 800 C C . HIS A 1 101 ? 36.051 11.381 4.507 1.00 47.09 101 HIS A C 1
ATOM 802 O O . HIS A 1 101 ? 36.095 12.542 4.090 1.00 47.09 101 HIS A O 1
ATOM 808 N N . PRO A 1 102 ? 36.523 11.076 5.729 1.00 56.19 102 PRO A N 1
ATOM 809 C CA . PRO A 1 102 ? 37.354 12.006 6.463 1.00 56.19 102 PRO A CA 1
ATOM 810 C C . PRO A 1 102 ? 38.784 11.840 5.943 1.00 56.19 102 PRO A C 1
ATOM 812 O O . PRO A 1 102 ? 39.422 10.819 6.189 1.00 56.19 102 PRO A O 1
ATOM 815 N N . GLY A 1 103 ? 39.272 12.843 5.217 1.00 60.09 103 GLY A N 1
ATOM 816 C CA . GLY A 1 103 ? 40.695 13.017 4.932 1.00 60.09 103 GLY A CA 1
ATOM 817 C C . GLY A 1 103 ? 41.134 12.654 3.516 1.00 60.09 103 GLY A C 1
ATOM 818 O O . GLY A 1 103 ? 41.348 11.487 3.200 1.00 60.09 103 GLY A O 1
ATOM 819 N N . SER A 1 104 ? 41.383 13.693 2.724 1.00 46.75 104 SER A N 1
ATOM 820 C CA . SER A 1 104 ? 42.584 13.797 1.893 1.00 46.75 104 SER A CA 1
ATOM 821 C C . SER A 1 104 ? 42.833 15.281 1.591 1.00 46.75 104 SER A C 1
ATOM 823 O O . SER A 1 104 ? 42.057 15.883 0.848 1.00 46.75 104 SER A O 1
ATOM 825 N N . ASP A 1 105 ? 43.905 15.770 2.220 1.00 43.12 105 ASP A N 1
ATOM 826 C CA . ASP A 1 105 ? 44.668 17.026 2.087 1.00 43.12 105 ASP A CA 1
ATOM 827 C C . ASP A 1 105 ? 44.079 18.362 2.581 1.00 43.12 105 ASP A C 1
ATOM 829 O O . ASP A 1 105 ? 43.174 18.941 1.942 1.00 43.12 105 ASP A O 1
#

Radius of gyration: 21.6 Å; chains: 1; bounding box: 58×52×50 Å

pLDDT: mean 75.13, std 17.09, range [41.84, 98.0]

InterPro domains:
  IPR017483 Conserved hypothetical protein CHP03034 [PF11692] (1-94)

Sequence (105 aa):
MPCTLFETITLFDDFSADDMQYGDMEEQDFLSLGLSDISAKVDPYRLIKYHFPGPNSTYGAFSVPTSGTKISQSECIDILFAEMKDLAKMFSFFWTIQNTHPGSD

Secondary structure (DSSP, 8-state):
----S---SS-TT-TTSTTTTT----HHHHHHTT-----SSEETTTTEEE----TT----TT---S-EEE--HHHHHHHHHHHHHHHHHHHHTHHHHSS------

Foldseek 3Di:
DDDDPDDDPDDDCPCVDPVNVPPDDDPVNCVVVVVQPLDPQARLVQQWGAPDDPPPDPDDPDDDRPDGDRDDNVVVVVRSVVRCVVVCVVVVVVVVVVPPPPDDD